Protein AF-A0A937PCN1-F1 (afdb_monomer)

Solvent-accessible surface area (backbone atoms only — not comparable to full-atom values): 9897 Å² total; per-residue (Å²): 117,70,67,59,56,53,50,50,52,50,48,53,51,51,50,50,50,56,65,60,50,76,76,68,86,86,60,102,68,49,64,66,51,48,50,49,51,25,68,67,41,81,53,64,65,62,22,25,51,41,26,43,54,47,15,52,52,31,37,77,72,65,40,48,73,57,14,54,54,36,39,52,50,22,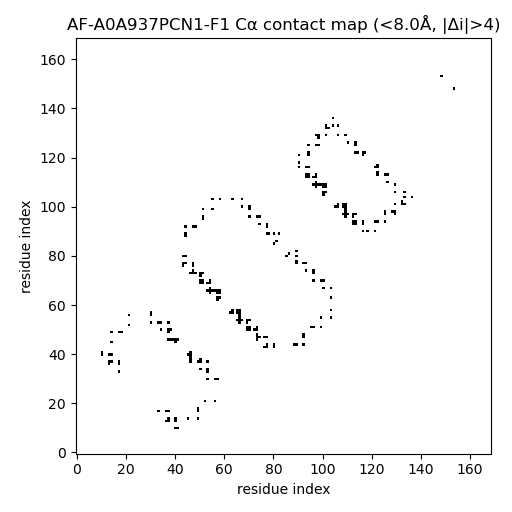52,58,46,48,70,66,56,62,60,90,87,41,47,66,63,44,47,53,52,49,50,52,51,20,47,51,30,31,78,71,70,36,53,73,60,14,55,58,42,45,72,69,49,80,54,64,66,64,35,52,54,47,52,53,50,40,49,53,52,52,49,57,60,50,54,68,70,69,58,71,83,79,71,82,76,68,80,89,56,89,81,75,82,72,80,77,76,78,75,84,80,77,84,81,131

Foldseek 3Di:
DVVVVVLVVLLVVLLCCLVVVLVPQDDPPVLVVLLVSLVPRPDLLSSLVSLLSSLLNCLVVVNLVVSVVSLVVSLVSLVPPDCPPQVPSSLVSLLSSLLSCLLSVNNVVSVVSLVVRPDPVSSVVSVVNSVVSVVVVVVVVVDDPPDPPPDPDDDDPDDDPDDPDPDDD

pLDDT: mean 71.39, std 19.92, range [30.28, 94.38]

Structure (mmCIF, N/CA/C/O backbone):
data_AF-A0A937PCN1-F1
#
_entry.id   AF-A0A937PCN1-F1
#
loop_
_atom_site.group_PDB
_atom_site.id
_atom_site.type_symbol
_atom_site.label_atom_id
_atom_site.label_alt_id
_atom_site.label_comp_id
_atom_site.label_asym_id
_atom_site.label_entity_id
_atom_site.label_seq_id
_atom_site.pdbx_PDB_ins_code
_atom_site.Cartn_x
_atom_site.Cartn_y
_atom_site.Cartn_z
_atom_site.occupancy
_atom_site.B_iso_or_equiv
_atom_site.auth_seq_id
_atom_site.auth_comp_id
_atom_site.auth_asym_id
_atom_site.auth_atom_id
_atom_site.pdbx_PDB_model_num
ATOM 1 N N . MET A 1 1 ? 1.628 4.945 -36.419 1.00 48.00 1 MET A N 1
ATOM 2 C CA . MET A 1 1 ? 2.242 5.855 -35.421 1.00 48.00 1 MET A CA 1
ATOM 3 C C . MET A 1 1 ? 1.237 6.662 -34.582 1.00 48.00 1 MET A C 1
ATOM 5 O O . MET A 1 1 ? 1.506 6.852 -33.407 1.00 48.00 1 MET A O 1
ATOM 9 N N . LYS A 1 2 ? 0.062 7.077 -35.096 1.00 42.28 2 LYS A N 1
ATOM 10 C CA . LYS A 1 2 ? -0.920 7.892 -34.332 1.00 42.28 2 LYS A CA 1
ATOM 11 C C . LY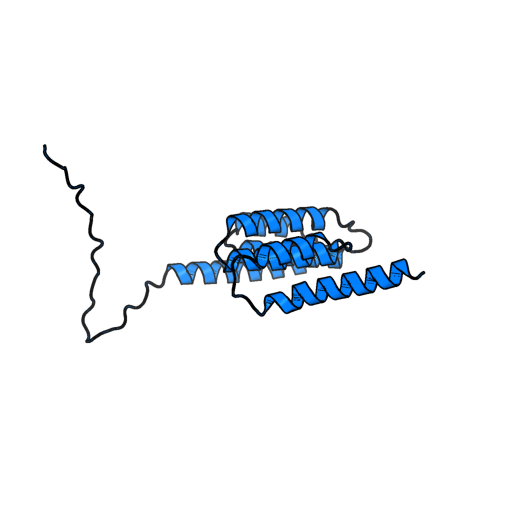S A 1 2 ? -1.578 7.196 -33.123 1.00 42.28 2 LYS A C 1
ATOM 13 O O . LYS A 1 2 ? -1.892 7.866 -32.148 1.00 42.28 2 LYS A O 1
ATOM 18 N N . LYS A 1 3 ? -1.742 5.864 -33.154 1.00 44.22 3 LYS A N 1
ATOM 19 C CA . LYS A 1 3 ? -2.314 5.098 -32.026 1.00 44.22 3 LYS A CA 1
ATOM 20 C C . LYS A 1 3 ? -1.435 5.154 -30.769 1.00 44.22 3 LYS A C 1
ATOM 22 O O . LYS A 1 3 ? -1.973 5.311 -29.687 1.00 44.22 3 LYS A O 1
ATOM 27 N N . SER A 1 4 ? -0.108 5.105 -30.916 1.00 47.88 4 SER A N 1
ATOM 28 C CA . SER A 1 4 ? 0.819 5.179 -29.775 1.00 47.88 4 SER A CA 1
ATOM 29 C C . SER A 1 4 ? 0.755 6.547 -29.088 1.00 47.88 4 SER A C 1
ATOM 31 O O . SER A 1 4 ? 0.588 6.621 -27.879 1.00 47.88 4 SER A O 1
ATOM 33 N N . LEU A 1 5 ? 0.750 7.638 -29.863 1.00 46.03 5 LEU A N 1
ATOM 34 C CA . LEU A 1 5 ? 0.651 8.990 -29.308 1.00 46.03 5 LEU A CA 1
ATOM 35 C C . LEU A 1 5 ? -0.707 9.242 -28.628 1.00 46.03 5 LEU A C 1
ATOM 37 O O . LEU A 1 5 ? -0.750 9.819 -27.550 1.00 46.03 5 LEU A O 1
ATOM 41 N N . PHE A 1 6 ? -1.809 8.761 -29.217 1.00 52.16 6 PHE A N 1
ATOM 42 C CA . PHE A 1 6 ? -3.138 8.868 -28.608 1.00 52.16 6 PHE A CA 1
ATOM 43 C C . PHE A 1 6 ? -3.245 8.060 -27.305 1.00 52.16 6 PHE A C 1
ATOM 45 O O . PHE A 1 6 ? -3.774 8.571 -26.324 1.00 52.16 6 PHE A O 1
ATOM 52 N N . HIS A 1 7 ? -2.690 6.842 -27.264 1.00 49.59 7 HIS A N 1
ATOM 53 C CA . HIS A 1 7 ? -2.618 6.034 -26.041 1.00 49.59 7 HIS A CA 1
ATOM 54 C C . HIS A 1 7 ? -1.758 6.697 -24.958 1.00 49.59 7 HIS A C 1
ATOM 56 O O . HIS A 1 7 ? -2.170 6.745 -23.805 1.00 49.59 7 HIS A O 1
ATOM 62 N N . ILE A 1 8 ? -0.603 7.266 -25.314 1.00 51.47 8 ILE A N 1
ATOM 63 C CA . ILE A 1 8 ? 0.287 7.951 -24.364 1.00 51.47 8 ILE A CA 1
ATOM 64 C C . ILE A 1 8 ? -0.390 9.198 -23.781 1.00 51.47 8 ILE A C 1
ATOM 66 O O . ILE A 1 8 ? -0.380 9.386 -22.567 1.00 51.47 8 ILE A O 1
ATOM 70 N N . VAL A 1 9 ? -1.032 10.022 -24.615 1.00 55.19 9 VAL A N 1
ATOM 71 C CA . VAL A 1 9 ? -1.750 11.227 -24.163 1.00 55.19 9 VAL A CA 1
ATOM 72 C C . VAL A 1 9 ? -2.986 10.859 -23.330 1.00 55.19 9 VAL A C 1
ATOM 74 O O . VAL A 1 9 ? -3.253 11.511 -22.323 1.00 55.19 9 VAL A O 1
ATOM 77 N N . ALA A 1 10 ? -3.702 9.785 -23.680 1.00 51.03 10 ALA A N 1
ATOM 78 C CA . ALA A 1 10 ? -4.818 9.274 -22.884 1.00 51.03 10 ALA A CA 1
ATOM 79 C C . ALA A 1 10 ? -4.357 8.722 -21.524 1.00 51.03 10 ALA A C 1
ATOM 81 O O . ALA A 1 10 ? -4.968 9.031 -20.504 1.00 51.03 10 ALA A O 1
ATOM 82 N N . CYS A 1 11 ? -3.255 7.967 -21.481 1.00 50.19 11 CYS A N 1
ATOM 83 C CA . CYS A 1 11 ? -2.655 7.481 -20.237 1.00 50.19 11 CYS A CA 1
ATOM 84 C C . CYS A 1 11 ? -2.193 8.636 -19.343 1.00 50.19 11 CYS A C 1
ATOM 86 O O . CYS A 1 11 ? -2.517 8.642 -18.159 1.00 50.19 11 CYS A O 1
ATOM 88 N N . LEU A 1 12 ? -1.510 9.642 -19.899 1.00 55.69 12 LEU A N 1
ATOM 89 C CA . LEU A 1 12 ? -1.100 10.837 -19.152 1.00 55.69 12 LEU A CA 1
ATOM 90 C C . LEU A 1 12 ? -2.307 11.624 -18.621 1.00 55.69 12 LEU A C 1
ATOM 92 O O . LEU A 1 12 ? -2.291 12.055 -17.472 1.00 55.69 12 LEU A O 1
ATOM 96 N N . GLY A 1 13 ? -3.376 11.755 -19.413 1.00 59.12 13 GLY A N 1
ATOM 97 C CA . GLY A 1 13 ? -4.621 12.396 -18.986 1.00 59.12 13 GLY A CA 1
ATOM 98 C C . GLY A 1 13 ? -5.331 11.647 -17.853 1.00 59.12 13 GLY A C 1
ATOM 99 O O . GLY A 1 13 ? -5.791 12.272 -16.902 1.00 59.12 13 GLY A O 1
ATOM 100 N N . ILE A 1 14 ? -5.381 10.312 -17.904 1.00 61.38 14 ILE A N 1
ATOM 101 C CA . ILE A 1 14 ? -5.982 9.479 -16.846 1.00 61.38 14 ILE A CA 1
ATOM 102 C C . ILE A 1 14 ? -5.147 9.536 -15.560 1.00 61.38 14 ILE A C 1
ATOM 104 O O . ILE A 1 14 ? -5.715 9.619 -14.473 1.00 61.38 14 ILE A O 1
ATOM 108 N N . VAL A 1 15 ? -3.815 9.528 -15.668 1.00 57.12 15 VAL A N 1
ATOM 109 C CA . VAL A 1 15 ? -2.907 9.644 -14.515 1.00 57.12 15 VAL A CA 1
ATOM 110 C C . VAL A 1 15 ? -3.037 11.018 -13.853 1.00 57.12 15 VAL A C 1
ATOM 112 O O . VAL A 1 15 ? -3.193 11.080 -12.638 1.00 57.12 15 VAL A O 1
ATOM 115 N N . LEU A 1 16 ? -3.063 12.108 -14.630 1.00 58.72 16 LEU A N 1
ATOM 116 C CA . LEU A 1 16 ? -3.302 13.460 -14.107 1.00 58.72 16 LEU A CA 1
ATOM 117 C C . LEU A 1 16 ? -4.669 13.584 -13.434 1.00 58.72 16 LEU A C 1
ATOM 119 O O . LEU A 1 16 ? -4.764 14.196 -12.377 1.00 58.72 16 LEU A O 1
ATOM 123 N N . LEU A 1 17 ? -5.715 12.968 -13.995 1.00 59.59 17 LEU A N 1
ATOM 124 C CA . LEU A 1 17 ? -7.029 12.955 -13.359 1.00 59.59 17 LEU A CA 1
ATOM 125 C C . LEU A 1 17 ? -6.991 12.244 -12.006 1.00 59.59 17 LEU A C 1
ATOM 127 O O . LEU A 1 17 ? -7.481 12.815 -11.048 1.00 59.59 17 LEU A O 1
ATOM 131 N N . VAL A 1 18 ? -6.386 11.059 -11.886 1.00 59.38 18 VAL A N 1
ATOM 132 C CA . VAL A 1 18 ? -6.309 10.362 -10.585 1.00 59.38 18 VAL A CA 1
ATOM 133 C C . VAL A 1 18 ? -5.485 11.166 -9.572 1.00 59.38 18 VAL A C 1
ATOM 135 O O . VAL A 1 18 ? -5.936 11.361 -8.449 1.00 59.38 18 VAL A O 1
ATOM 138 N N . VAL A 1 19 ? -4.330 11.705 -9.974 1.00 52.28 19 VAL A N 1
ATOM 139 C CA . VAL A 1 19 ? -3.444 12.471 -9.078 1.00 52.28 19 VAL A CA 1
ATOM 140 C C . VAL A 1 19 ? -4.077 13.797 -8.632 1.00 52.28 19 VAL A C 1
ATOM 142 O O . VAL A 1 19 ? -3.966 14.161 -7.463 1.00 52.28 19 VAL A O 1
ATOM 145 N N . CYS A 1 20 ? -4.768 14.517 -9.523 1.00 46.94 20 CYS A N 1
ATOM 146 C CA . CYS A 1 20 ? -5.438 15.778 -9.186 1.00 46.94 20 CYS A CA 1
ATOM 147 C C . CYS A 1 20 ? -6.745 15.575 -8.404 1.00 46.94 20 CYS A C 1
ATOM 149 O O . CYS A 1 20 ? -7.103 16.433 -7.598 1.00 46.94 20 CYS A O 1
ATOM 151 N N . PHE A 1 21 ? -7.454 14.459 -8.603 1.00 47.94 21 PHE A N 1
ATOM 152 C CA . PHE A 1 21 ? -8.732 14.201 -7.929 1.00 47.94 21 PHE A CA 1
ATOM 153 C C . PHE A 1 21 ? -8.565 13.787 -6.458 1.00 47.94 21 PHE A C 1
ATOM 155 O O . PHE A 1 21 ? -9.485 13.952 -5.663 1.00 47.94 21 PHE A O 1
ATOM 162 N N . SER A 1 22 ? -7.369 13.345 -6.053 1.00 47.88 22 SER A N 1
ATOM 163 C CA . SER A 1 22 ? -7.026 13.073 -4.650 1.00 47.88 22 SER A CA 1
ATOM 164 C C . SER A 1 22 ? -7.175 14.290 -3.720 1.00 47.88 22 SER A C 1
ATOM 166 O O . SER A 1 22 ? -7.195 14.111 -2.503 1.00 47.88 22 SER A O 1
ATOM 168 N N . PHE A 1 23 ? -7.266 15.517 -4.255 1.00 46.09 23 PHE A N 1
ATOM 169 C CA . PHE A 1 23 ? -7.311 16.757 -3.468 1.00 46.09 23 PHE A CA 1
ATOM 170 C C . PHE A 1 23 ? -8.729 17.295 -3.198 1.00 46.09 23 PHE A C 1
ATOM 172 O O . PHE A 1 23 ? -8.903 18.058 -2.250 1.00 46.09 23 PHE A O 1
ATOM 179 N N . ASP A 1 24 ? -9.743 16.887 -3.971 1.00 47.22 24 ASP A N 1
ATOM 180 C CA . ASP A 1 24 ? -11.113 17.413 -3.865 1.00 47.22 24 ASP A CA 1
ATOM 181 C C . ASP A 1 24 ? -12.083 16.273 -3.519 1.00 47.22 24 ASP A C 1
ATOM 183 O O . ASP A 1 24 ? -12.438 15.445 -4.355 1.00 47.22 24 ASP A O 1
ATOM 187 N N . ARG A 1 25 ? -12.407 16.125 -2.229 1.00 52.75 25 ARG A N 1
ATOM 188 C CA . ARG A 1 25 ? -13.018 14.901 -1.681 1.00 52.75 25 ARG A CA 1
ATOM 189 C C . ARG A 1 25 ? -14.315 15.222 -0.967 1.00 52.75 25 ARG A C 1
ATOM 191 O O . ARG A 1 25 ? -14.301 15.513 0.227 1.00 52.75 25 ARG A O 1
ATOM 198 N N . ALA A 1 26 ? -15.435 15.133 -1.687 1.00 49.00 26 ALA A N 1
ATOM 199 C CA . ALA A 1 26 ? -16.735 15.471 -1.107 1.00 49.00 26 ALA A CA 1
ATOM 200 C C . ALA A 1 26 ? -17.893 14.486 -1.357 1.00 49.00 26 ALA A C 1
ATOM 202 O O . ALA A 1 26 ? -18.861 14.563 -0.601 1.00 49.00 26 ALA A O 1
ATOM 203 N N . GLN A 1 27 ? -17.871 13.542 -2.316 1.00 51.25 27 GLN A N 1
ATOM 204 C CA . GLN A 1 27 ? -19.067 12.705 -2.559 1.00 51.25 27 GLN A CA 1
ATOM 205 C C . GLN A 1 27 ? -18.839 11.203 -2.780 1.00 51.25 27 GLN A C 1
ATOM 207 O O . GLN A 1 27 ? -18.001 10.751 -3.556 1.00 51.25 27 GLN A O 1
ATOM 212 N N . ALA A 1 28 ? -19.723 10.413 -2.157 1.00 48.56 28 ALA A N 1
ATOM 213 C CA . ALA A 1 28 ? -19.778 8.947 -2.151 1.00 48.56 28 ALA A CA 1
ATOM 214 C C . ALA A 1 28 ? -20.027 8.263 -3.523 1.00 48.56 28 ALA A C 1
ATOM 216 O O . ALA A 1 28 ? -20.297 7.067 -3.566 1.00 48.56 28 ALA A O 1
ATOM 217 N N . GLY A 1 29 ? -19.918 8.975 -4.648 1.00 58.56 29 GLY A N 1
ATOM 218 C CA . GLY A 1 29 ? -20.005 8.421 -6.010 1.00 58.56 29 GLY A CA 1
ATOM 219 C C . GLY A 1 29 ? -18.713 8.539 -6.828 1.00 58.56 29 GLY A C 1
ATOM 220 O O . GLY A 1 29 ? -18.625 7.991 -7.930 1.00 58.56 29 GLY A O 1
ATOM 221 N N . GLU A 1 30 ? -17.708 9.247 -6.318 1.00 69.38 30 GLU A N 1
ATOM 222 C CA . GLU A 1 30 ? -16.502 9.589 -7.078 1.00 69.38 30 GLU A CA 1
ATOM 223 C C . GLU A 1 30 ? -15.418 8.513 -6.974 1.00 69.38 30 GLU A C 1
ATOM 225 O O . GLU A 1 30 ? -14.750 8.223 -7.967 1.00 69.38 30 GLU A O 1
ATOM 230 N N . TYR A 1 31 ? -15.358 7.787 -5.854 1.00 72.25 31 TYR A N 1
ATOM 231 C CA . TYR A 1 31 ? -14.401 6.691 -5.657 1.00 72.25 31 TYR A CA 1
ATOM 232 C C . TYR A 1 31 ? -14.566 5.549 -6.674 1.00 72.25 31 TYR A C 1
ATOM 234 O O . TYR A 1 31 ? -13.591 4.945 -7.119 1.00 72.25 31 TYR A O 1
ATOM 242 N N . ASP A 1 32 ? -15.796 5.263 -7.116 1.00 78.19 32 ASP A N 1
ATOM 243 C CA . ASP A 1 32 ? -16.044 4.236 -8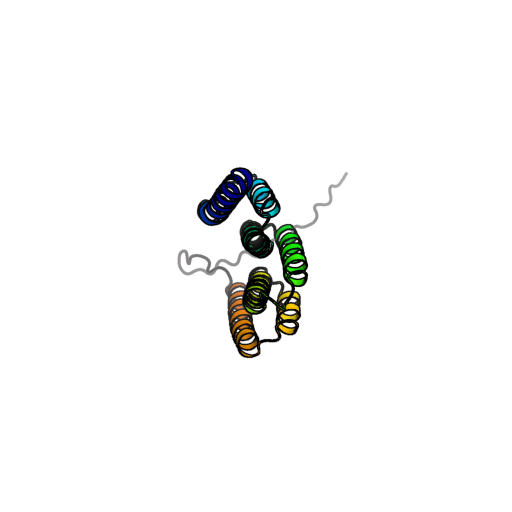.137 1.00 78.19 32 ASP A CA 1
ATOM 244 C C . ASP A 1 32 ? -15.612 4.692 -9.543 1.00 78.19 32 ASP A C 1
ATOM 246 O O . ASP A 1 32 ? -15.316 3.862 -10.413 1.00 78.19 32 ASP A O 1
ATOM 250 N N . LYS A 1 33 ? -15.594 6.005 -9.807 1.00 79.38 33 LYS A N 1
ATOM 251 C CA . LYS A 1 33 ? -15.019 6.569 -11.038 1.00 79.38 33 LYS A CA 1
ATOM 252 C C . LYS A 1 33 ? -13.496 6.496 -10.977 1.00 79.38 33 LYS A C 1
ATOM 254 O O . LYS A 1 33 ? -12.894 5.993 -11.921 1.00 79.38 33 LYS A O 1
ATOM 259 N N . GLU A 1 34 ? -12.907 6.877 -9.849 1.00 76.12 34 GLU A N 1
ATOM 260 C CA . GLU A 1 34 ? -11.468 6.794 -9.577 1.00 76.12 34 GLU A CA 1
ATOM 261 C C . GLU A 1 34 ? -10.957 5.349 -9.715 1.00 76.12 34 GLU A C 1
ATOM 263 O O . GLU A 1 34 ? -10.009 5.070 -10.445 1.00 76.12 34 GLU A O 1
ATOM 268 N N . LEU A 1 35 ? -11.677 4.377 -9.144 1.00 83.44 35 LEU A N 1
ATOM 269 C CA . LEU A 1 35 ? -11.359 2.956 -9.274 1.00 83.44 35 LEU A CA 1
ATOM 270 C C . LEU A 1 35 ? -11.455 2.455 -10.723 1.00 83.44 35 LEU A C 1
ATOM 272 O O . LEU A 1 35 ? -10.717 1.545 -11.114 1.00 83.44 35 LEU A O 1
ATOM 276 N N . ARG A 1 36 ? -12.391 2.982 -11.520 1.00 84.81 36 ARG A N 1
ATOM 277 C CA . ARG A 1 36 ? -12.492 2.659 -12.952 1.00 84.81 36 ARG A CA 1
ATOM 278 C C . ARG A 1 36 ? -11.329 3.260 -13.732 1.00 84.81 36 ARG A C 1
ATOM 280 O O . ARG A 1 36 ? -10.722 2.531 -14.511 1.00 84.81 36 ARG A O 1
ATOM 287 N N . ALA A 1 37 ? -10.995 4.521 -13.471 1.00 79.94 37 ALA A N 1
ATOM 288 C CA . ALA A 1 37 ? -9.853 5.204 -14.065 1.00 79.94 37 ALA A CA 1
ATOM 289 C C . ALA A 1 37 ? -8.545 4.463 -13.753 1.00 79.94 37 ALA A C 1
ATOM 291 O O . ALA A 1 37 ? -7.841 4.059 -14.674 1.00 79.94 37 ALA A O 1
ATOM 292 N N . ALA A 1 38 ? -8.291 4.137 -12.482 1.00 82.00 38 ALA A N 1
ATOM 293 C CA . ALA A 1 38 ? -7.117 3.375 -12.064 1.00 82.00 38 ALA A CA 1
ATOM 294 C C . ALA A 1 38 ? -7.024 2.014 -12.776 1.00 82.00 38 ALA A C 1
ATOM 296 O O . ALA A 1 38 ? -5.961 1.614 -13.240 1.00 82.00 38 ALA A O 1
ATOM 297 N N . LYS A 1 39 ? -8.143 1.290 -12.927 1.00 84.50 39 LYS A N 1
ATOM 298 C CA . LYS A 1 39 ? -8.166 0.004 -13.651 1.00 84.50 39 LYS A CA 1
ATOM 299 C C . LYS A 1 39 ? -7.902 0.135 -15.153 1.00 84.50 39 LYS A C 1
ATOM 301 O O . LYS A 1 39 ? -7.443 -0.849 -15.734 1.00 84.50 39 LYS A O 1
ATOM 306 N N . ALA A 1 40 ? -8.226 1.279 -15.752 1.00 84.75 40 ALA A N 1
ATOM 307 C CA . ALA A 1 40 ? -8.057 1.542 -17.179 1.00 84.75 40 ALA A CA 1
ATOM 308 C C . ALA A 1 40 ? -6.607 1.878 -17.563 1.00 84.75 40 ALA A C 1
ATOM 310 O O . ALA A 1 40 ? -6.279 1.830 -18.744 1.00 84.75 40 ALA A O 1
ATOM 311 N N . ILE A 1 41 ? -5.737 2.170 -16.589 1.00 79.06 41 ILE A N 1
ATOM 312 C CA . ILE A 1 41 ? -4.314 2.417 -16.836 1.00 79.06 41 ILE A CA 1
ATOM 313 C C . ILE A 1 41 ? -3.655 1.143 -17.390 1.00 79.06 41 ILE A C 1
ATOM 315 O O . ILE A 1 41 ? -3.736 0.060 -16.794 1.00 79.06 41 ILE A O 1
ATOM 319 N N . GLU A 1 42 ? -3.009 1.279 -18.548 1.00 80.81 42 GLU A N 1
ATOM 320 C CA . GLU A 1 42 ? -2.318 0.182 -19.234 1.00 80.81 42 GLU A CA 1
ATOM 321 C C . GLU A 1 42 ? -0.993 -0.160 -18.551 1.00 80.81 42 GLU A C 1
ATOM 323 O O . GLU A 1 42 ? -0.717 -1.339 -18.303 1.00 80.81 42 GLU A O 1
ATOM 328 N N . ASP A 1 43 ? -0.215 0.867 -18.189 1.00 83.12 43 ASP A N 1
ATOM 329 C CA . ASP A 1 43 ? 1.051 0.691 -17.489 1.00 83.12 43 ASP A CA 1
ATOM 330 C C . ASP A 1 43 ? 0.841 0.041 -16.114 1.00 83.12 43 ASP A C 1
ATOM 332 O O . ASP A 1 43 ? 0.046 0.484 -15.280 1.00 83.12 43 ASP A O 1
ATOM 336 N N . THR A 1 44 ? 1.554 -1.057 -15.867 1.00 83.19 44 THR A N 1
ATOM 337 C CA . THR A 1 44 ? 1.367 -1.853 -14.652 1.00 83.19 44 THR A CA 1
ATOM 338 C C . THR A 1 44 ? 1.807 -1.131 -13.389 1.00 83.19 44 THR A C 1
ATOM 340 O O . THR A 1 44 ? 1.207 -1.377 -12.340 1.00 83.19 44 THR A O 1
ATOM 343 N N . PHE A 1 45 ? 2.825 -0.274 -13.484 1.00 81.94 45 PHE A N 1
ATOM 344 C CA . PHE A 1 45 ? 3.369 0.460 -12.351 1.00 81.94 45 PHE A CA 1
ATOM 345 C C . PHE A 1 45 ? 2.420 1.598 -11.961 1.00 81.94 45 PHE A C 1
ATOM 347 O O . PHE A 1 45 ? 1.906 1.605 -10.842 1.00 81.94 45 PHE A O 1
ATOM 354 N N . SER A 1 46 ? 2.064 2.466 -12.910 1.00 81.00 46 SER A N 1
ATOM 355 C CA . SER A 1 46 ? 1.105 3.555 -12.716 1.00 81.00 46 SER A CA 1
ATOM 356 C C . SER A 1 46 ? -0.261 3.039 -12.275 1.00 81.00 46 SER A C 1
ATOM 358 O O . SER A 1 46 ? -0.893 3.630 -11.403 1.00 81.00 46 SER A O 1
ATOM 360 N N . ARG A 1 47 ? -0.714 1.892 -12.801 1.00 84.06 47 ARG A N 1
ATOM 361 C CA . ARG A 1 47 ? -1.951 1.256 -12.334 1.00 84.06 47 ARG A CA 1
ATOM 362 C C . ARG A 1 47 ? -1.861 0.799 -10.882 1.00 84.06 47 ARG A C 1
ATOM 364 O O . ARG A 1 47 ? -2.853 0.882 -10.164 1.00 84.06 47 ARG A O 1
ATOM 371 N N . ALA A 1 48 ? -0.728 0.237 -10.463 1.00 86.19 48 ALA A N 1
ATOM 372 C CA . ALA A 1 48 ? -0.555 -0.202 -9.084 1.00 86.19 48 ALA A CA 1
ATOM 373 C C . ALA A 1 48 ? -0.566 0.997 -8.127 1.00 86.19 48 ALA A C 1
ATOM 375 O O . ALA A 1 48 ? -1.326 0.944 -7.163 1.00 86.19 48 ALA A O 1
ATOM 376 N N . GLY A 1 49 ? 0.170 2.068 -8.451 1.00 84.19 49 GLY A N 1
ATOM 377 C CA . GLY A 1 49 ? 0.162 3.337 -7.709 1.00 84.19 49 GLY A CA 1
ATOM 378 C C . GLY A 1 49 ? -1.242 3.928 -7.584 1.00 84.19 49 GLY A C 1
ATOM 379 O O . GLY A 1 49 ? -1.768 4.061 -6.486 1.00 84.19 49 GLY A O 1
ATOM 380 N N . ALA A 1 50 ? -1.941 4.105 -8.708 1.00 82.81 50 ALA A N 1
ATOM 381 C CA . ALA A 1 50 ? -3.307 4.632 -8.711 1.00 82.81 50 ALA A CA 1
ATOM 382 C C . ALA A 1 50 ? -4.290 3.790 -7.872 1.00 82.81 50 ALA A C 1
ATOM 384 O O . ALA A 1 50 ? -5.212 4.314 -7.256 1.00 82.81 50 ALA A O 1
ATOM 385 N N . LEU A 1 51 ? -4.124 2.463 -7.829 1.00 87.75 51 LEU A N 1
ATOM 386 C CA . LEU A 1 51 ? -4.953 1.612 -6.970 1.00 87.75 51 LEU A CA 1
ATOM 387 C C . LEU A 1 51 ? -4.622 1.774 -5.479 1.00 87.75 51 LEU A C 1
ATOM 389 O O . LEU A 1 51 ? -5.502 1.532 -4.652 1.00 87.75 51 LEU A O 1
ATOM 393 N N . ILE A 1 52 ? -3.387 2.131 -5.125 1.00 87.75 52 ILE A N 1
ATOM 394 C CA . ILE A 1 52 ? -2.995 2.438 -3.745 1.00 87.75 52 ILE A CA 1
ATOM 395 C C . ILE A 1 52 ? -3.674 3.730 -3.298 1.00 87.75 52 ILE A C 1
ATOM 397 O O . ILE A 1 52 ? -4.338 3.713 -2.259 1.00 87.75 52 ILE A O 1
ATOM 401 N N . ASP A 1 53 ? -3.607 4.778 -4.120 1.00 85.62 53 ASP A N 1
ATOM 402 C CA . ASP A 1 53 ? -4.254 6.069 -3.860 1.00 85.62 53 ASP A CA 1
ATOM 403 C C . ASP A 1 53 ? -5.757 5.902 -3.653 1.00 85.62 53 ASP A C 1
ATOM 405 O O . ASP A 1 53 ? -6.279 6.223 -2.586 1.00 85.62 53 ASP A O 1
ATOM 409 N N . VAL A 1 54 ? -6.433 5.240 -4.596 1.00 85.44 54 VAL A N 1
ATOM 410 C CA . VAL A 1 54 ? -7.864 4.922 -4.488 1.00 85.44 54 VAL A CA 1
ATOM 411 C C . VAL A 1 54 ? -8.162 4.174 -3.185 1.00 85.44 54 VAL A C 1
ATOM 413 O O . VAL A 1 54 ? -9.176 4.411 -2.526 1.00 85.44 54 VAL A O 1
ATOM 416 N N . ALA A 1 55 ? -7.307 3.231 -2.783 1.00 88.94 55 ALA A N 1
ATOM 417 C CA . ALA A 1 55 ? -7.536 2.476 -1.561 1.00 88.94 55 ALA A CA 1
ATOM 418 C C . ALA A 1 55 ? -7.392 3.333 -0.297 1.00 88.94 55 ALA A C 1
ATOM 420 O O . ALA A 1 55 ? -8.191 3.164 0.627 1.00 88.94 55 ALA A O 1
ATOM 421 N N . LEU A 1 56 ? -6.419 4.244 -0.247 1.00 85.50 56 LEU A N 1
ATOM 422 C CA . LEU A 1 56 ? -6.328 5.248 0.814 1.00 85.50 56 LEU A CA 1
ATOM 423 C C . LEU A 1 56 ? -7.561 6.155 0.795 1.00 85.50 56 LEU A C 1
ATOM 425 O O . LEU A 1 56 ? -8.121 6.433 1.860 1.00 85.50 56 LEU A O 1
ATOM 429 N N . SER A 1 57 ? -8.063 6.482 -0.398 1.00 83.50 57 SER A N 1
ATOM 430 C CA . SER A 1 57 ? -9.256 7.299 -0.553 1.00 83.50 57 SER A CA 1
ATOM 431 C C . SER A 1 57 ? -10.489 6.667 0.105 1.00 83.50 57 SER A C 1
ATOM 433 O O . SER A 1 57 ? -11.160 7.274 0.946 1.00 83.50 57 SER A O 1
ATOM 435 N N . TYR A 1 58 ? -10.731 5.385 -0.183 1.00 83.75 58 TYR A N 1
ATOM 436 C CA . TYR A 1 58 ? -11.778 4.598 0.476 1.00 83.75 58 TYR A CA 1
ATOM 437 C C . TYR A 1 58 ? -11.543 4.428 1.984 1.00 83.75 58 TYR A C 1
ATOM 439 O O . TYR A 1 58 ? -12.505 4.328 2.746 1.00 83.75 58 TYR A O 1
ATOM 447 N N . ALA A 1 59 ? -10.290 4.344 2.439 1.00 86.06 59 ALA A N 1
ATOM 448 C CA . ALA A 1 59 ? -9.983 4.162 3.855 1.00 86.06 59 ALA A CA 1
ATOM 449 C C . ALA A 1 59 ? -10.336 5.396 4.688 1.00 86.06 59 ALA A C 1
ATOM 451 O O . ALA A 1 59 ? -10.921 5.260 5.763 1.00 86.06 59 ALA A O 1
ATOM 452 N N . GLU A 1 60 ? -10.012 6.583 4.184 1.00 83.69 60 GLU A N 1
ATOM 453 C CA . GLU A 1 60 ? -10.346 7.861 4.816 1.00 83.69 60 GLU A CA 1
ATOM 454 C C . GLU A 1 60 ? -11.852 8.148 4.768 1.00 83.69 60 GLU A C 1
ATOM 456 O O . GLU A 1 60 ? -12.394 8.705 5.717 1.00 83.69 60 GLU A O 1
ATOM 461 N N . ALA A 1 61 ? -12.556 7.660 3.741 1.00 81.50 61 ALA A N 1
ATOM 462 C CA . ALA A 1 61 ? -14.020 7.654 3.688 1.00 81.50 61 ALA A CA 1
ATOM 463 C C . ALA A 1 61 ? -14.679 6.654 4.668 1.00 81.50 61 ALA A C 1
ATOM 465 O O . ALA A 1 61 ? -15.899 6.505 4.690 1.00 81.50 61 ALA A O 1
ATOM 466 N N . GLY A 1 62 ? -13.892 5.916 5.461 1.00 83.19 62 GLY A N 1
ATOM 467 C CA . GLY A 1 62 ? -14.382 4.922 6.419 1.00 83.19 62 GLY A CA 1
ATOM 468 C C . GLY A 1 62 ? -14.717 3.555 5.809 1.00 83.19 62 GLY A C 1
ATOM 469 O O . GLY A 1 62 ? -15.012 2.603 6.538 1.00 83.19 62 GLY A O 1
ATOM 470 N N . GLU A 1 63 ? -14.595 3.380 4.491 1.00 86.38 63 GLU A N 1
ATOM 471 C CA . GLU A 1 63 ? -14.875 2.127 3.781 1.00 86.38 63 GLU A CA 1
ATOM 472 C C . GLU A 1 63 ? -13.692 1.136 3.829 1.00 86.38 63 GLU A C 1
ATOM 474 O O . GLU A 1 63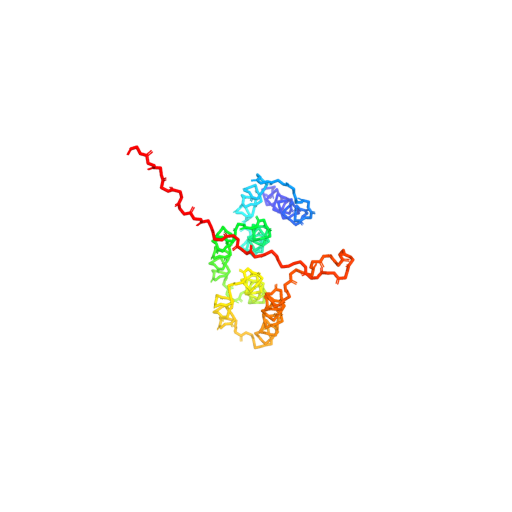 ? -13.258 0.567 2.819 1.00 86.38 63 GLU A O 1
ATOM 479 N N . LYS A 1 64 ? -13.191 0.847 5.038 1.00 88.94 64 LYS A N 1
ATOM 480 C CA . LYS A 1 64 ? -12.004 0.001 5.280 1.00 88.94 64 LYS A CA 1
ATOM 481 C C . LYS A 1 64 ? -12.021 -1.327 4.508 1.00 88.94 64 LYS A C 1
ATOM 483 O O . LYS A 1 64 ? -11.000 -1.745 3.966 1.00 88.94 64 LYS A O 1
ATOM 488 N N . ARG A 1 65 ? -13.166 -2.016 4.417 1.00 90.31 65 ARG A N 1
ATOM 489 C CA . ARG A 1 65 ? -13.262 -3.309 3.703 1.00 90.31 65 ARG A CA 1
ATOM 490 C C . ARG A 1 65 ? -12.948 -3.184 2.206 1.00 90.31 65 ARG A C 1
ATOM 492 O O . ARG A 1 65 ? -12.274 -4.059 1.658 1.00 90.31 65 ARG A O 1
ATOM 499 N N . LYS A 1 66 ? -13.419 -2.119 1.550 1.00 89.00 66 LYS A N 1
ATOM 500 C CA . LYS A 1 66 ? -13.162 -1.863 0.125 1.00 89.00 66 LYS A CA 1
ATOM 501 C C . LYS A 1 66 ? -11.705 -1.466 -0.092 1.00 89.00 66 LYS A C 1
ATOM 503 O O . LYS A 1 66 ? -11.051 -2.089 -0.927 1.00 89.00 66 LYS A O 1
ATOM 508 N N . ALA A 1 67 ? -11.172 -0.569 0.738 1.00 89.31 67 ALA A N 1
ATOM 509 C CA . ALA A 1 67 ? -9.758 -0.192 0.730 1.00 89.31 67 ALA A CA 1
ATOM 510 C C . ALA A 1 67 ? -8.829 -1.420 0.770 1.00 89.31 67 ALA A C 1
ATOM 512 O O . ALA A 1 67 ? -7.964 -1.601 -0.086 1.00 89.31 67 ALA A O 1
ATOM 513 N N . LEU A 1 68 ? -9.077 -2.357 1.692 1.00 93.62 68 LEU A N 1
ATOM 514 C CA . LEU A 1 68 ? -8.271 -3.577 1.810 1.00 93.62 68 LEU A CA 1
ATOM 515 C C . LEU A 1 68 ? -8.353 -4.500 0.592 1.00 93.62 68 LEU A C 1
ATOM 517 O O . LEU A 1 68 ? -7.364 -5.158 0.252 1.00 93.62 68 LEU A O 1
ATOM 521 N N . LYS A 1 69 ? -9.520 -4.575 -0.057 1.00 94.19 69 LYS A N 1
ATOM 522 C CA . LYS A 1 69 ? -9.710 -5.358 -1.285 1.00 94.19 69 LYS A CA 1
ATOM 523 C C . LYS A 1 69 ? -8.931 -4.745 -2.449 1.00 94.19 69 LYS A C 1
ATOM 525 O O . LYS A 1 69 ? -8.343 -5.484 -3.239 1.00 94.19 69 LYS A O 1
ATOM 530 N N . ILE A 1 70 ? -8.916 -3.417 -2.539 1.00 92.19 70 ILE A N 1
ATOM 531 C CA . ILE A 1 70 ? -8.222 -2.675 -3.594 1.00 92.19 70 ILE A CA 1
ATOM 532 C C . ILE A 1 70 ? -6.704 -2.760 -3.392 1.00 92.19 70 ILE A C 1
ATOM 534 O O . ILE A 1 70 ? -6.021 -3.191 -4.320 1.00 92.19 70 ILE A O 1
ATOM 538 N N . LEU A 1 71 ? -6.188 -2.539 -2.176 1.00 93.50 71 LEU A N 1
ATOM 539 C CA . LEU A 1 71 ? -4.764 -2.757 -1.870 1.00 93.50 71 LEU A CA 1
ATOM 540 C C . LEU A 1 71 ? -4.309 -4.187 -2.167 1.00 93.50 71 LEU A C 1
ATOM 542 O O . LEU A 1 71 ? -3.225 -4.401 -2.703 1.00 93.50 71 LEU A O 1
ATOM 546 N N . SER A 1 72 ? -5.146 -5.189 -1.878 1.00 94.38 72 SER A N 1
ATOM 547 C CA . SER A 1 72 ? -4.805 -6.582 -2.198 1.00 94.38 72 SER A CA 1
ATOM 548 C C . S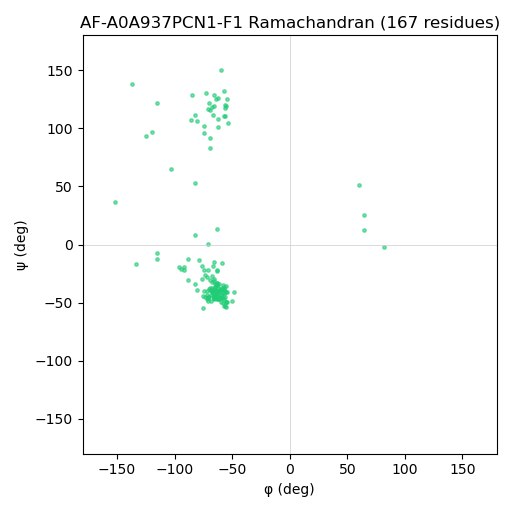ER A 1 72 ? -4.662 -6.798 -3.706 1.00 94.38 72 SER A C 1
ATOM 550 O O . SER A 1 72 ? -3.836 -7.598 -4.149 1.00 94.38 72 SER A O 1
ATOM 552 N N . ARG A 1 73 ? -5.449 -6.079 -4.513 1.00 93.25 73 ARG A N 1
ATOM 553 C CA . ARG A 1 73 ? -5.335 -6.101 -5.9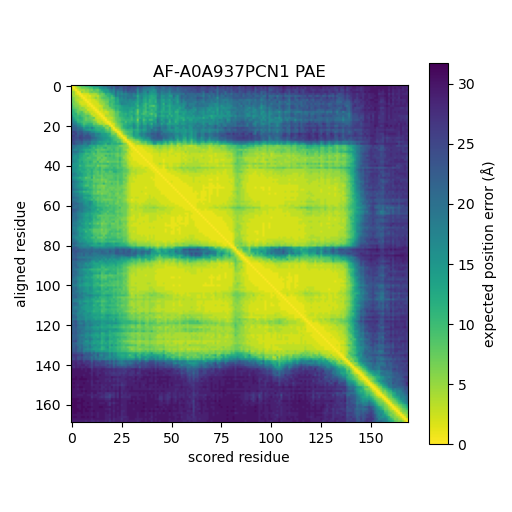72 1.00 93.25 73 ARG A CA 1
ATOM 554 C C . ARG A 1 73 ? -4.079 -5.373 -6.446 1.00 93.25 73 ARG A C 1
ATOM 556 O O . ARG A 1 73 ? -3.400 -5.932 -7.304 1.00 93.25 73 ARG A O 1
ATOM 563 N N . ALA A 1 74 ? -3.757 -4.209 -5.877 1.00 90.88 74 ALA A N 1
ATOM 564 C CA . ALA A 1 74 ? -2.513 -3.490 -6.156 1.00 90.88 74 ALA A CA 1
ATOM 565 C C . ALA A 1 74 ? -1.299 -4.397 -5.899 1.00 90.88 74 ALA A C 1
ATOM 567 O O . ALA A 1 74 ? -0.514 -4.652 -6.804 1.00 90.88 74 ALA A O 1
ATOM 568 N N . PHE A 1 75 ? -1.252 -5.051 -4.736 1.00 93.06 75 PHE A N 1
ATOM 569 C CA . PHE A 1 75 ? -0.194 -6.000 -4.383 1.00 93.06 75 PHE A CA 1
ATOM 570 C C . PHE A 1 75 ? -0.049 -7.172 -5.365 1.00 93.06 75 PHE A C 1
ATOM 572 O O . PHE A 1 75 ? 1.063 -7.553 -5.732 1.00 93.06 75 PHE A O 1
ATOM 579 N N . LYS A 1 76 ? -1.165 -7.743 -5.837 1.00 91.81 76 LYS A N 1
ATOM 580 C CA . LYS A 1 76 ? -1.130 -8.802 -6.862 1.00 91.81 76 LYS A CA 1
ATOM 581 C C . LYS A 1 76 ? -0.552 -8.312 -8.189 1.00 91.81 76 LYS A C 1
ATOM 583 O O . LYS A 1 76 ? 0.086 -9.104 -8.875 1.00 91.81 76 LYS A O 1
ATOM 588 N N . ILE A 1 77 ? -0.798 -7.056 -8.560 1.00 88.75 77 ILE A N 1
ATOM 589 C CA . ILE A 1 77 ? -0.232 -6.445 -9.769 1.00 88.75 77 ILE A CA 1
ATOM 590 C C . ILE A 1 77 ? 1.266 -6.222 -9.567 1.00 88.75 77 ILE A C 1
ATOM 592 O O . ILE A 1 77 ? 2.043 -6.701 -10.387 1.00 88.75 77 ILE A O 1
ATOM 596 N N . THR A 1 78 ? 1.675 -5.627 -8.445 1.00 87.81 78 THR A N 1
ATOM 597 C CA . THR A 1 78 ? 3.087 -5.395 -8.104 1.00 87.81 78 THR A CA 1
ATOM 598 C C . THR A 1 78 ? 3.907 -6.684 -8.128 1.00 87.81 78 THR A C 1
ATOM 600 O O . THR A 1 78 ? 5.000 -6.709 -8.681 1.00 87.81 78 THR A O 1
ATOM 603 N N . LYS A 1 79 ? 3.363 -7.802 -7.624 1.00 87.00 79 LYS A N 1
ATOM 604 C CA . LYS A 1 79 ? 4.030 -9.117 -7.689 1.00 87.00 79 LYS A CA 1
ATOM 605 C C . LYS A 1 79 ? 4.254 -9.655 -9.105 1.00 87.00 79 LYS A C 1
ATOM 607 O O . LYS A 1 79 ? 5.089 -10.535 -9.278 1.00 87.00 79 LYS A O 1
ATOM 612 N N . ARG A 1 80 ? 3.476 -9.203 -10.091 1.00 85.31 80 ARG A N 1
ATOM 613 C CA . ARG A 1 80 ? 3.596 -9.636 -11.493 1.00 85.31 80 ARG A CA 1
ATOM 614 C C . ARG A 1 80 ? 4.592 -8.792 -12.287 1.00 85.31 80 ARG A C 1
ATOM 616 O O . ARG A 1 80 ? 4.953 -9.202 -13.386 1.00 85.31 80 ARG A O 1
ATOM 623 N N . ILE A 1 81 ? 5.025 -7.648 -11.752 1.00 80.56 81 ILE A N 1
ATOM 624 C CA . ILE A 1 81 ? 6.081 -6.831 -12.353 1.00 80.56 81 ILE A CA 1
ATOM 625 C C . ILE A 1 81 ? 7.384 -7.633 -12.254 1.00 80.56 81 ILE A C 1
ATOM 627 O O . ILE A 1 81 ? 7.809 -8.018 -11.162 1.00 80.56 81 ILE A O 1
ATOM 631 N N . LYS A 1 82 ? 7.981 -7.960 -13.406 1.00 70.56 82 LYS A N 1
ATOM 632 C CA . LYS A 1 82 ? 9.212 -8.758 -13.473 1.00 70.56 82 LYS A CA 1
ATOM 633 C C . LYS A 1 82 ? 10.366 -7.968 -12.847 1.00 70.56 82 LYS A C 1
ATOM 635 O O . LYS A 1 82 ? 10.604 -6.830 -13.233 1.00 70.56 82 LYS A O 1
ATOM 640 N N . SER A 1 83 ? 11.094 -8.592 -11.916 1.00 60.62 83 SER A N 1
ATOM 641 C CA . SER A 1 83 ? 12.221 -7.955 -11.210 1.00 60.62 83 SER A CA 1
ATOM 642 C C . SER A 1 83 ? 13.387 -7.550 -12.116 1.00 60.62 83 SER A C 1
ATOM 644 O O . SER A 1 83 ? 14.159 -6.695 -11.719 1.00 60.62 83 SER A O 1
ATOM 646 N N . SER A 1 84 ? 13.548 -8.142 -13.304 1.00 56.16 84 SER A N 1
ATOM 647 C CA . SER A 1 84 ? 14.792 -8.018 -14.083 1.00 56.16 84 SER A CA 1
ATOM 648 C C . SER A 1 84 ? 15.007 -6.669 -14.774 1.00 56.16 84 SER A C 1
ATOM 650 O O . SER A 1 84 ? 16.143 -6.346 -15.088 1.00 56.16 84 SER A O 1
ATOM 652 N N . GLU A 1 85 ? 13.951 -5.893 -15.025 1.00 56.47 85 GLU A N 1
ATOM 653 C CA . GLU A 1 85 ? 14.047 -4.592 -15.721 1.00 56.47 85 GLU A CA 1
ATOM 654 C C . GLU A 1 85 ? 13.645 -3.408 -14.830 1.00 56.47 85 GLU A C 1
ATOM 656 O O . GLU A 1 85 ? 13.855 -2.261 -15.197 1.00 56.47 85 GLU A O 1
ATOM 661 N N . ASN A 1 86 ? 13.037 -3.680 -13.671 1.00 60.44 86 ASN A N 1
ATOM 662 C CA . ASN A 1 86 ? 12.259 -2.710 -12.896 1.00 60.44 86 ASN A CA 1
ATOM 663 C C . ASN A 1 86 ? 12.278 -3.036 -11.386 1.00 60.44 86 ASN A C 1
ATOM 665 O O . ASN A 1 86 ? 11.266 -2.920 -10.692 1.00 60.44 86 ASN A O 1
ATOM 669 N N . ALA A 1 87 ? 13.415 -3.519 -10.873 1.00 67.38 87 ALA A N 1
ATOM 670 C CA . ALA A 1 87 ? 13.557 -3.920 -9.470 1.00 67.38 87 ALA A CA 1
ATOM 671 C C . ALA A 1 87 ? 13.228 -2.767 -8.505 1.00 67.38 87 ALA A C 1
ATOM 673 O O . ALA A 1 87 ? 12.413 -2.942 -7.598 1.00 67.38 87 ALA A O 1
ATOM 674 N N . ASP A 1 88 ? 13.768 -1.576 -8.767 1.00 71.44 88 ASP A N 1
ATOM 675 C CA . ASP A 1 88 ? 13.595 -0.399 -7.906 1.00 71.44 88 ASP A CA 1
ATOM 676 C C . ASP A 1 88 ? 12.145 0.091 -7.888 1.00 71.44 88 ASP A C 1
ATOM 678 O O . ASP A 1 88 ? 11.583 0.393 -6.833 1.00 71.44 88 ASP A O 1
ATOM 682 N N . THR A 1 89 ? 11.483 0.086 -9.048 1.00 74.12 89 THR A N 1
ATOM 683 C CA . THR A 1 89 ? 10.083 0.513 -9.169 1.00 74.12 89 THR A CA 1
ATOM 684 C C . THR A 1 89 ? 9.137 -0.477 -8.487 1.00 74.12 89 T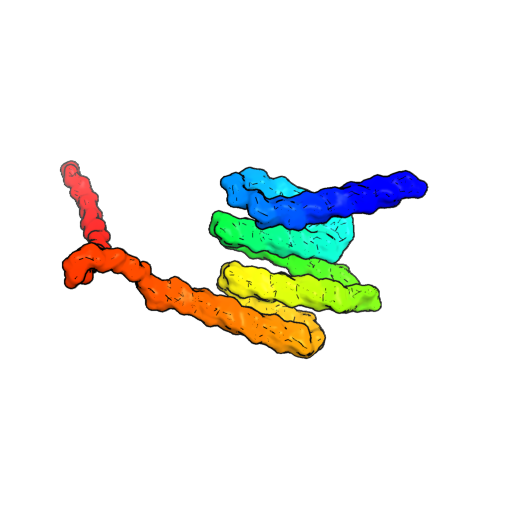HR A C 1
ATOM 686 O O . THR A 1 89 ? 8.184 -0.080 -7.810 1.00 74.12 89 THR A O 1
ATOM 689 N N . ARG A 1 90 ? 9.426 -1.782 -8.566 1.00 83.12 90 ARG A N 1
ATOM 690 C CA . ARG A 1 90 ? 8.700 -2.805 -7.804 1.00 83.12 90 ARG A CA 1
ATOM 691 C C . ARG A 1 90 ? 8.901 -2.628 -6.298 1.00 83.12 90 ARG A C 1
ATOM 693 O O . ARG A 1 90 ? 7.922 -2.741 -5.558 1.00 83.12 90 ARG A O 1
ATOM 700 N N . THR A 1 91 ? 10.125 -2.371 -5.846 1.00 85.31 91 THR A N 1
ATOM 701 C CA . THR A 1 91 ? 10.431 -2.141 -4.428 1.00 85.31 91 THR A CA 1
ATOM 702 C C . THR A 1 91 ? 9.691 -0.916 -3.901 1.00 85.31 91 THR A C 1
ATOM 704 O O . THR A 1 91 ? 9.016 -1.028 -2.879 1.00 85.31 91 THR A O 1
ATOM 707 N N . GLY A 1 92 ? 9.693 0.197 -4.642 1.00 85.75 92 GLY A N 1
ATOM 708 C CA . GLY A 1 92 ? 8.934 1.404 -4.293 1.00 85.75 92 GLY A CA 1
ATOM 709 C C . GLY A 1 92 ? 7.436 1.140 -4.106 1.00 85.75 92 GLY A C 1
ATOM 710 O O . GLY A 1 92 ? 6.857 1.523 -3.092 1.00 85.75 92 GLY A O 1
ATOM 711 N N . LEU A 1 93 ? 6.812 0.376 -5.009 1.00 87.12 93 LEU A N 1
ATOM 712 C CA . LEU A 1 93 ? 5.405 -0.013 -4.849 1.00 87.12 93 LEU A CA 1
ATOM 713 C C . LEU A 1 93 ? 5.175 -0.922 -3.633 1.00 87.12 93 LEU A C 1
ATOM 715 O O . LEU A 1 93 ? 4.153 -0.811 -2.960 1.00 87.12 93 LEU A O 1
ATOM 719 N N . LEU A 1 94 ? 6.081 -1.859 -3.340 1.00 90.25 94 LEU A N 1
ATOM 720 C CA . LEU A 1 94 ? 5.950 -2.731 -2.164 1.00 90.25 94 LEU A CA 1
ATOM 721 C C . LEU A 1 94 ? 6.034 -1.931 -0.859 1.00 90.25 94 LEU A C 1
ATOM 723 O O . LEU A 1 94 ? 5.245 -2.185 0.056 1.00 90.25 94 LEU A O 1
ATOM 727 N N . VAL A 1 95 ? 6.952 -0.965 -0.803 1.00 90.06 95 VAL A N 1
ATOM 728 C CA . VAL A 1 95 ? 7.101 0.006 0.288 1.00 90.06 95 VAL A CA 1
ATOM 729 C C . VAL A 1 95 ? 5.785 0.756 0.503 1.00 90.06 95 VAL A C 1
ATOM 731 O O . VAL A 1 95 ? 5.211 0.723 1.595 1.00 90.06 95 VAL A O 1
ATOM 734 N N . GLU A 1 96 ? 5.241 1.339 -0.560 1.00 90.12 96 GLU A N 1
ATOM 735 C CA . GLU A 1 96 ? 4.025 2.146 -0.506 1.00 90.12 96 GLU A CA 1
ATOM 736 C C . GLU A 1 96 ? 2.789 1.334 -0.082 1.00 90.12 96 GLU A C 1
ATOM 738 O O . GLU A 1 96 ? 1.987 1.767 0.754 1.00 90.12 96 GLU A O 1
ATOM 743 N N . ILE A 1 97 ? 2.653 0.101 -0.581 1.00 92.69 97 ILE A N 1
ATOM 744 C CA . ILE A 1 97 ? 1.572 -0.808 -0.179 1.00 92.69 97 ILE A CA 1
ATOM 745 C C . ILE A 1 97 ? 1.697 -1.173 1.306 1.00 92.69 97 ILE A C 1
ATOM 747 O O . ILE A 1 97 ? 0.683 -1.235 2.010 1.00 92.69 97 ILE A O 1
ATOM 751 N N . ALA A 1 98 ? 2.911 -1.430 1.804 1.00 93.19 98 ALA A N 1
ATOM 752 C CA . ALA A 1 98 ? 3.135 -1.770 3.207 1.00 93.19 98 ALA A CA 1
ATOM 753 C C . ALA A 1 98 ? 2.732 -0.613 4.136 1.00 93.19 98 ALA A C 1
ATOM 755 O O . ALA A 1 98 ? 1.971 -0.825 5.088 1.00 93.19 98 ALA A O 1
ATOM 756 N N . ILE A 1 99 ? 3.157 0.612 3.815 1.00 91.69 99 ILE A N 1
ATOM 757 C CA . ILE A 1 99 ? 2.772 1.836 4.534 1.00 91.69 99 ILE A CA 1
ATOM 758 C C . ILE A 1 99 ? 1.252 2.027 4.486 1.00 91.69 99 ILE A C 1
ATOM 760 O O . ILE A 1 99 ? 0.616 2.296 5.509 1.00 91.69 99 ILE A O 1
ATOM 764 N N . SER A 1 100 ? 0.635 1.810 3.325 1.00 92.12 100 SER A N 1
ATOM 765 C CA . SER A 1 100 ? -0.812 1.953 3.150 1.00 92.12 100 SER A CA 1
ATOM 766 C C . SER A 1 100 ? -1.605 0.953 3.995 1.00 92.12 100 SER A C 1
ATOM 768 O O . SER A 1 100 ? -2.568 1.331 4.665 1.00 92.12 100 SER A O 1
ATOM 770 N N . TYR A 1 101 ? -1.174 -0.311 4.078 1.00 93.88 101 TYR A N 1
ATOM 771 C CA . TYR A 1 101 ? -1.777 -1.273 5.010 1.00 93.88 101 TYR A CA 1
ATOM 772 C C . TYR A 1 101 ? -1.636 -0.835 6.473 1.00 93.88 101 TYR A C 1
ATOM 774 O O . TYR A 1 101 ? -2.580 -1.008 7.251 1.00 93.88 101 TYR A O 1
ATOM 782 N N . ALA A 1 102 ? -0.503 -0.238 6.855 1.00 91.62 102 ALA A N 1
ATOM 783 C CA . ALA A 1 102 ? -0.309 0.288 8.204 1.00 91.62 102 ALA A CA 1
ATOM 784 C C . ALA A 1 102 ? -1.250 1.467 8.505 1.00 91.62 102 ALA A C 1
ATOM 786 O O . ALA A 1 102 ? -1.892 1.475 9.560 1.00 91.62 102 ALA A O 1
ATOM 787 N N . LYS A 1 103 ? -1.431 2.407 7.566 1.00 89.56 103 LYS A N 1
ATOM 788 C CA . LYS A 1 103 ? -2.397 3.519 7.688 1.00 89.56 103 LYS A CA 1
ATOM 789 C C . LYS A 1 103 ? -3.830 3.020 7.917 1.00 89.56 103 LYS A C 1
ATOM 791 O O . LYS A 1 103 ? -4.545 3.564 8.753 1.00 89.56 103 LYS A O 1
ATOM 796 N N . ILE A 1 104 ? -4.215 1.908 7.285 1.00 91.19 104 ILE A N 1
ATOM 797 C CA . ILE A 1 104 ? -5.550 1.282 7.405 1.00 91.19 104 ILE A CA 1
ATOM 798 C C . ILE A 1 104 ? -5.679 0.388 8.665 1.00 91.19 104 ILE A C 1
ATOM 800 O O . ILE A 1 104 ? -6.680 -0.309 8.883 1.00 91.19 104 ILE A O 1
ATOM 804 N N . LYS A 1 105 ? -4.684 0.422 9.560 1.00 89.94 105 LYS A N 1
ATOM 805 C CA . LYS A 1 105 ? -4.616 -0.379 10.795 1.00 89.94 105 LYS A CA 1
ATOM 806 C C . LYS A 1 105 ? -4.524 -1.891 10.537 1.00 89.94 105 LYS A C 1
ATOM 808 O O . LYS A 1 105 ? -4.934 -2.684 11.378 1.00 89.94 105 LYS A O 1
ATOM 813 N N . GLU A 1 106 ? -4.003 -2.313 9.385 1.00 91.19 106 GLU A N 1
ATOM 814 C CA . GLU A 1 106 ? -3.723 -3.720 9.057 1.00 91.19 106 GLU A CA 1
ATOM 815 C C . GLU A 1 106 ? -2.226 -4.025 9.179 1.00 91.19 106 GLU A C 1
ATOM 817 O O . GLU A 1 106 ? -1.537 -4.365 8.212 1.00 91.19 106 GLU A O 1
ATOM 822 N N . LYS A 1 107 ? -1.712 -3.925 10.410 1.00 91.31 107 LYS A N 1
ATOM 823 C CA . LYS A 1 107 ? -0.287 -4.129 10.717 1.00 91.31 107 LYS A CA 1
ATOM 824 C C . LYS A 1 107 ? 0.234 -5.498 10.265 1.00 91.31 107 LYS A C 1
ATOM 826 O O . LYS A 1 107 ? 1.350 -5.602 9.766 1.00 91.31 107 LYS A O 1
ATOM 831 N N . SER A 1 108 ? -0.563 -6.551 10.438 1.00 91.19 108 SER A N 1
ATOM 832 C CA . SER A 1 108 ? -0.174 -7.921 10.082 1.00 91.19 108 SER A CA 1
ATOM 833 C C . SER A 1 108 ? 0.152 -8.056 8.592 1.00 91.19 108 SER A C 1
ATOM 835 O O . SER A 1 108 ? 1.172 -8.644 8.239 1.00 91.19 108 SER A O 1
ATOM 837 N N . ARG A 1 109 ? -0.670 -7.460 7.720 1.00 92.25 109 ARG A N 1
ATOM 838 C CA . ARG A 1 109 ? -0.458 -7.460 6.266 1.00 92.25 109 ARG A CA 1
ATOM 839 C C . ARG A 1 109 ? 0.708 -6.571 5.857 1.00 92.25 109 ARG A C 1
ATOM 841 O O . ARG A 1 109 ? 1.500 -6.990 5.021 1.00 92.25 109 ARG A O 1
ATOM 848 N N . ALA A 1 110 ? 0.855 -5.403 6.482 1.00 91.56 110 ALA A N 1
ATOM 849 C CA . ALA A 1 110 ? 1.997 -4.522 6.246 1.00 91.56 110 ALA A CA 1
ATOM 850 C C . ALA A 1 110 ? 3.329 -5.263 6.476 1.00 91.56 110 ALA A C 1
ATOM 852 O O . ALA A 1 110 ? 4.177 -5.314 5.589 1.00 91.56 110 ALA A O 1
ATOM 853 N N . LEU A 1 111 ? 3.467 -5.956 7.613 1.00 92.38 111 LEU A N 1
ATOM 854 C CA . LEU A 1 111 ? 4.673 -6.728 7.939 1.00 92.38 111 LEU A CA 1
ATOM 855 C C . LEU A 1 111 ? 4.911 -7.927 7.009 1.00 92.38 111 LEU A C 1
ATOM 857 O O . LEU A 1 111 ? 6.059 -8.297 6.774 1.00 92.38 111 LEU A O 1
ATOM 861 N N . GLN A 1 112 ? 3.857 -8.551 6.476 1.00 93.12 112 GLN A N 1
ATOM 862 C CA . GLN A 1 112 ? 4.018 -9.616 5.480 1.00 93.12 112 GLN A CA 1
ATOM 863 C C . GLN A 1 112 ? 4.647 -9.096 4.187 1.00 93.12 112 GLN A C 1
ATOM 865 O O . GLN A 1 112 ? 5.436 -9.810 3.577 1.00 93.12 112 GLN A O 1
ATOM 870 N N . ILE A 1 113 ? 4.329 -7.866 3.784 1.00 91.50 113 ILE A N 1
ATOM 871 C CA . ILE A 1 113 ? 4.882 -7.258 2.569 1.00 91.50 113 ILE A CA 1
ATOM 872 C C . ILE A 1 113 ? 6.329 -6.837 2.780 1.00 91.50 113 ILE A C 1
ATOM 874 O O . ILE A 1 113 ? 7.161 -7.107 1.923 1.00 91.50 113 ILE A O 1
ATOM 878 N N . VAL A 1 114 ? 6.657 -6.296 3.953 1.00 91.06 114 VAL A N 1
ATOM 879 C CA . VAL A 1 114 ? 8.042 -5.978 4.334 1.00 91.06 114 VAL A CA 1
ATOM 880 C C . VAL A 1 114 ? 8.961 -7.199 4.229 1.00 91.06 114 VAL A C 1
ATOM 882 O O . VAL A 1 114 ? 10.111 -7.075 3.828 1.00 91.06 114 VAL A O 1
ATOM 885 N N . LYS A 1 115 ? 8.468 -8.406 4.538 1.00 90.00 115 LYS A N 1
ATOM 886 C CA . LYS A 1 115 ? 9.251 -9.647 4.382 1.00 90.00 115 LYS A CA 1
ATO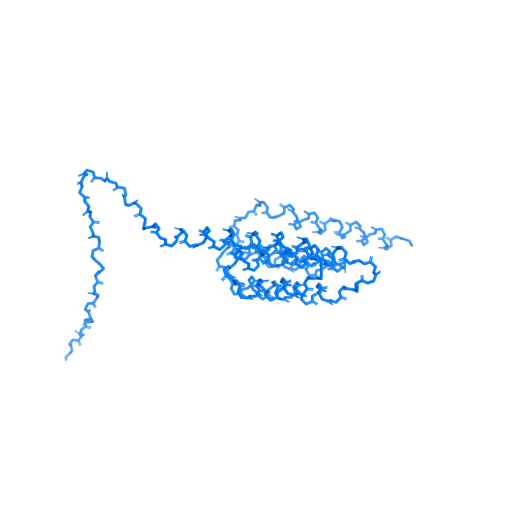M 887 C C . LYS A 1 115 ? 9.570 -10.007 2.927 1.00 90.00 115 LYS A C 1
ATOM 889 O O . LYS A 1 115 ? 10.432 -10.845 2.708 1.00 90.00 115 LYS A O 1
ATOM 894 N N . ILE A 1 116 ? 8.842 -9.439 1.968 1.00 88.44 116 ILE A N 1
ATOM 895 C CA . ILE A 1 116 ? 8.996 -9.698 0.529 1.00 88.44 116 ILE A CA 1
ATOM 896 C C . ILE A 1 116 ? 9.971 -8.700 -0.105 1.00 88.44 116 ILE A C 1
ATOM 898 O O . ILE A 1 116 ? 10.479 -8.966 -1.189 1.00 88.44 116 ILE A O 1
ATOM 902 N N . ILE A 1 117 ? 10.217 -7.561 0.547 1.00 86.94 117 ILE A N 1
ATOM 903 C CA . ILE A 1 117 ? 11.224 -6.590 0.119 1.00 86.94 117 ILE A CA 1
ATOM 904 C C . ILE A 1 117 ? 12.608 -7.206 0.361 1.00 86.94 117 ILE A C 1
ATOM 906 O O . ILE A 1 117 ? 12.926 -7.607 1.482 1.00 86.94 117 ILE A O 1
ATOM 910 N N . GLU A 1 118 ? 13.387 -7.319 -0.714 1.00 84.81 118 GLU A N 1
ATOM 911 C CA . GLU A 1 118 ? 14.748 -7.874 -0.697 1.00 84.81 118 GLU A CA 1
ATOM 912 C C . GLU A 1 118 ? 15.776 -6.822 -0.261 1.00 84.81 118 GLU A C 1
ATOM 914 O O . GLU A 1 118 ? 16.723 -7.151 0.448 1.00 84.81 118 GLU A O 1
ATOM 919 N N . ASP A 1 119 ? 15.542 -5.560 -0.628 1.00 84.69 119 ASP A N 1
ATOM 920 C CA . ASP A 1 119 ? 16.378 -4.420 -0.263 1.00 84.69 119 ASP A CA 1
ATOM 921 C C . ASP A 1 119 ? 16.338 -4.155 1.253 1.00 84.69 119 ASP A C 1
ATOM 923 O O . ASP A 1 119 ? 15.276 -3.917 1.839 1.00 84.69 119 ASP A O 1
ATOM 927 N N . ALA A 1 120 ? 17.500 -4.245 1.902 1.00 84.94 120 ALA A N 1
ATOM 928 C CA . ALA A 1 120 ? 17.611 -4.140 3.353 1.00 84.94 120 ALA A CA 1
ATOM 929 C C . ALA A 1 120 ? 17.333 -2.718 3.867 1.00 84.94 120 ALA A C 1
ATOM 931 O O . ALA A 1 120 ? 16.654 -2.569 4.887 1.00 84.94 120 ALA A O 1
ATOM 932 N N . ASP A 1 121 ? 17.776 -1.695 3.136 1.00 84.88 121 ASP A N 1
ATOM 933 C CA . ASP A 1 121 ? 17.647 -0.290 3.528 1.00 84.88 121 ASP A CA 1
ATOM 934 C C . ASP A 1 121 ? 16.182 0.162 3.430 1.00 84.88 121 ASP A C 1
ATOM 936 O O . ASP A 1 121 ? 15.609 0.726 4.369 1.00 84.88 121 ASP A O 1
ATOM 940 N N . ALA A 1 122 ? 15.515 -0.181 2.326 1.00 82.06 122 ALA A N 1
ATOM 941 C CA . ALA A 1 122 ? 14.088 0.043 2.132 1.00 82.06 122 ALA A CA 1
ATOM 942 C C . ALA A 1 122 ? 13.263 -0.690 3.196 1.00 82.06 122 ALA A C 1
ATOM 944 O O . ALA A 1 122 ? 12.273 -0.161 3.709 1.00 82.06 122 ALA A O 1
ATOM 945 N N . LYS A 1 123 ? 13.669 -1.907 3.566 1.00 87.12 123 LYS A N 1
ATOM 946 C CA . LYS A 1 123 ? 12.996 -2.696 4.598 1.00 87.12 123 LYS A CA 1
ATOM 947 C C . LYS A 1 123 ? 13.082 -2.037 5.973 1.00 87.12 123 LYS A C 1
ATOM 949 O O . LYS A 1 123 ? 12.069 -1.989 6.674 1.00 87.12 123 LYS A O 1
ATOM 954 N N . GLU A 1 124 ? 14.253 -1.543 6.364 1.00 87.75 124 GLU A N 1
ATOM 955 C CA . GLU A 1 124 ? 14.441 -0.853 7.642 1.00 87.75 124 GLU A CA 1
ATOM 956 C C . GLU A 1 124 ? 13.646 0.457 7.693 1.00 87.75 124 GLU A C 1
ATOM 958 O O . GLU A 1 124 ? 12.884 0.676 8.639 1.00 87.75 124 GLU A O 1
ATOM 963 N N . SER A 1 125 ? 13.723 1.258 6.627 1.00 87.06 125 SER A N 1
ATOM 964 C CA . SER A 1 125 ? 12.956 2.500 6.478 1.00 87.06 125 SER A CA 1
ATOM 965 C C . SER A 1 125 ? 11.449 2.270 6.661 1.00 87.06 125 SER A C 1
ATOM 967 O O . SER A 1 125 ? 10.798 2.904 7.498 1.00 87.06 125 SER A O 1
ATOM 969 N N . VAL A 1 126 ? 10.892 1.265 5.977 1.00 90.25 126 VAL A N 1
ATOM 970 C CA . VAL A 1 126 ? 9.465 0.931 6.094 1.00 90.25 126 VAL A CA 1
ATOM 971 C C . VAL A 1 126 ? 9.099 0.430 7.488 1.00 90.25 126 VAL A C 1
ATOM 973 O O . VAL A 1 126 ? 8.025 0.752 7.998 1.00 90.25 126 VAL A O 1
ATOM 976 N N . LEU A 1 127 ? 9.955 -0.358 8.138 1.00 90.00 127 LEU A N 1
ATOM 977 C CA . LEU A 1 127 ? 9.698 -0.825 9.503 1.00 90.00 127 LEU A CA 1
ATOM 978 C C . LEU A 1 127 ? 9.646 0.330 10.505 1.00 90.00 127 LEU A C 1
ATOM 980 O O . LEU A 1 127 ? 8.770 0.327 11.382 1.00 90.00 127 LEU A O 1
ATOM 984 N N . ALA A 1 128 ? 10.541 1.309 10.369 1.00 89.44 128 ALA A N 1
ATOM 985 C CA . ALA A 1 128 ? 10.533 2.518 11.181 1.00 89.44 128 ALA A CA 1
ATOM 986 C C . ALA A 1 128 ? 9.227 3.301 10.974 1.00 89.44 128 ALA A C 1
ATOM 988 O O . ALA A 1 128 ? 8.541 3.644 11.944 1.00 89.44 128 ALA A O 1
ATOM 989 N N . GLU A 1 129 ? 8.809 3.486 9.721 1.00 89.75 129 GLU A N 1
ATOM 990 C CA . GLU A 1 129 ? 7.586 4.219 9.395 1.00 89.75 129 GLU A CA 1
ATOM 991 C C . GLU A 1 129 ? 6.316 3.507 9.891 1.00 89.75 129 GLU A C 1
ATOM 993 O O . GLU A 1 129 ? 5.470 4.115 10.554 1.00 89.75 129 GLU A O 1
ATOM 998 N N . ILE A 1 130 ? 6.191 2.194 9.668 1.00 90.31 130 ILE A N 1
ATOM 999 C CA . ILE A 1 130 ? 5.063 1.392 10.173 1.00 90.31 130 ILE A CA 1
ATOM 1000 C C . ILE A 1 130 ? 4.985 1.474 11.701 1.00 90.31 130 ILE A C 1
ATOM 1002 O O . ILE A 1 130 ? 3.886 1.532 12.269 1.00 90.31 130 ILE A O 1
ATOM 1006 N N . SER A 1 131 ? 6.133 1.463 12.380 1.00 88.81 131 SER A N 1
ATOM 1007 C CA . SER A 1 131 ? 6.202 1.567 13.837 1.00 88.81 131 SER A CA 1
ATOM 1008 C C . SER A 1 131 ? 5.690 2.923 14.318 1.00 88.81 131 SER A C 1
ATOM 1010 O O . SER A 1 131 ? 4.823 2.952 15.196 1.00 88.81 131 SER A O 1
ATOM 1012 N N . ALA A 1 132 ? 6.116 4.017 13.682 1.00 88.88 132 ALA A N 1
ATOM 1013 C CA . ALA A 1 132 ? 5.628 5.364 13.973 1.00 88.88 132 ALA A CA 1
ATOM 1014 C C . ALA A 1 132 ? 4.112 5.494 13.734 1.00 88.88 132 ALA A C 1
ATOM 1016 O O . ALA A 1 132 ? 3.382 5.991 14.595 1.00 88.88 132 ALA A O 1
ATOM 1017 N N . ILE A 1 133 ? 3.603 4.981 12.608 1.00 87.19 133 ILE A N 1
ATOM 1018 C CA . ILE A 1 133 ? 2.162 4.974 12.297 1.00 87.19 133 ILE A CA 1
ATOM 1019 C C . ILE A 1 133 ? 1.385 4.192 13.364 1.00 87.19 133 ILE A C 1
ATOM 1021 O O . ILE A 1 133 ? 0.368 4.664 13.872 1.00 87.19 133 ILE A O 1
ATOM 1025 N N . THR A 1 134 ? 1.874 3.011 13.748 1.00 83.25 134 THR A N 1
ATOM 1026 C CA . THR A 1 134 ? 1.211 2.165 14.752 1.00 83.25 134 THR A CA 1
ATOM 1027 C C . THR A 1 134 ? 1.210 2.820 16.137 1.00 83.25 134 THR A C 1
ATOM 1029 O O . THR A 1 134 ? 0.234 2.690 16.874 1.00 83.25 134 THR A O 1
ATOM 1032 N N . GLN A 1 135 ? 2.282 3.519 16.517 1.00 83.56 135 GLN A N 1
ATOM 1033 C CA . GLN A 1 135 ? 2.360 4.249 17.787 1.00 83.56 135 GLN A CA 1
ATOM 1034 C C . GLN A 1 135 ? 1.362 5.413 17.829 1.00 83.56 135 GLN A C 1
ATOM 1036 O O . GLN A 1 135 ? 0.564 5.486 18.764 1.00 83.56 135 GLN A O 1
ATOM 1041 N N . ARG A 1 136 ? 1.293 6.230 16.768 1.00 78.38 136 ARG A N 1
ATOM 1042 C CA . ARG A 1 136 ? 0.284 7.302 16.630 1.00 78.38 136 ARG A CA 1
ATOM 1043 C C . ARG A 1 136 ? -1.150 6.760 16.721 1.00 78.38 136 ARG A C 1
ATOM 1045 O O . ARG A 1 136 ? -2.038 7.365 17.322 1.00 78.38 136 ARG A O 1
ATOM 1052 N N . GLN A 1 137 ? -1.388 5.572 16.169 1.00 77.75 137 GLN A N 1
ATOM 1053 C CA . GLN A 1 137 ? -2.684 4.893 16.262 1.00 77.75 137 GLN A CA 1
ATOM 1054 C C . GLN A 1 137 ? -3.008 4.356 17.667 1.00 77.75 137 GLN A C 1
ATOM 1056 O O . GLN A 1 137 ? -4.180 4.145 17.966 1.00 77.75 137 GLN A O 1
ATOM 1061 N N . LYS A 1 138 ? -2.011 4.122 18.530 1.00 65.88 138 LYS A N 1
ATOM 1062 C CA . LYS A 1 138 ? -2.234 3.760 19.940 1.00 65.88 138 LYS A CA 1
ATOM 1063 C C . LYS A 1 138 ? -2.542 4.988 20.794 1.00 65.88 138 LYS A C 1
ATOM 1065 O O . LYS A 1 138 ? -3.430 4.924 21.635 1.00 65.88 138 LYS A O 1
ATOM 1070 N N . GLU A 1 139 ? -1.877 6.114 20.550 1.00 55.34 139 GLU A N 1
ATOM 1071 C CA . GLU A 1 139 ? -2.121 7.365 21.288 1.00 55.34 139 GLU A CA 1
ATOM 1072 C C . GLU A 1 139 ? -3.525 7.934 21.054 1.00 55.34 139 GLU A C 1
ATOM 1074 O O . GLU A 1 139 ? -4.147 8.447 21.982 1.00 55.34 139 GLU A O 1
ATOM 1079 N N . THR A 1 140 ? -4.070 7.763 19.847 1.00 52.44 140 THR A N 1
ATOM 1080 C CA . THR A 1 140 ? -5.465 8.121 19.521 1.00 52.44 140 THR A CA 1
ATOM 1081 C C . THR A 1 140 ? -6.513 7.282 20.263 1.00 52.44 140 THR A C 1
ATOM 1083 O O . THR A 1 140 ? -7.672 7.677 20.316 1.00 52.44 140 THR A O 1
ATOM 1086 N N . VAL A 1 141 ? -6.131 6.148 20.862 1.00 53.38 141 VAL A N 1
ATOM 1087 C CA . VAL A 1 141 ? -7.015 5.302 21.686 1.00 53.38 141 VAL A CA 1
ATOM 1088 C C . VAL A 1 141 ? -6.902 5.639 23.181 1.00 53.38 141 VAL A C 1
ATOM 1090 O O . VAL A 1 141 ? -7.822 5.348 23.939 1.00 53.38 141 VAL A O 1
ATOM 1093 N N . ILE A 1 142 ? -5.802 6.266 23.619 1.00 53.09 142 ILE A N 1
ATOM 1094 C CA . ILE A 1 142 ? -5.514 6.513 25.044 1.00 53.09 142 ILE A CA 1
ATOM 1095 C C . ILE A 1 142 ? -6.042 7.875 25.524 1.00 53.09 142 ILE A C 1
ATOM 1097 O O . ILE A 1 142 ? -6.295 8.029 26.716 1.00 53.09 142 ILE A O 1
ATOM 1101 N N . ARG A 1 143 ? -6.271 8.853 24.637 1.00 40.97 143 ARG A N 1
ATOM 1102 C CA . ARG A 1 143 ? -6.904 10.124 25.030 1.00 40.97 143 ARG A CA 1
ATOM 1103 C C . ARG A 1 143 ? -8.434 9.985 24.990 1.00 40.97 143 ARG A C 1
ATOM 1105 O O . ARG A 1 143 ? -8.987 9.922 23.891 1.00 40.97 143 ARG A O 1
ATOM 1112 N N . PRO A 1 144 ? -9.151 9.929 26.132 1.00 39.53 144 PRO A N 1
ATOM 1113 C CA . PRO A 1 144 ? -10.590 10.171 26.112 1.00 39.53 144 PRO A CA 1
ATOM 1114 C C . PRO A 1 144 ? -10.848 11.586 25.565 1.00 39.53 144 PRO A C 1
ATOM 1116 O O . PRO A 1 144 ? -9.993 12.455 25.747 1.00 39.53 144 PRO A O 1
ATOM 1119 N N . PRO A 1 145 ? -11.988 11.837 24.894 1.00 43.09 145 PRO A N 1
ATOM 1120 C CA . PRO A 1 145 ? -12.333 13.184 24.461 1.00 43.09 145 PRO A CA 1
ATOM 1121 C C . PRO A 1 145 ? -12.305 14.094 25.688 1.00 43.09 145 PRO A C 1
ATOM 1123 O O . PRO A 1 145 ? -13.030 13.850 26.656 1.00 43.09 145 PRO A O 1
ATOM 1126 N N . GLU A 1 146 ? -11.436 15.103 25.674 1.00 49.41 146 GLU A N 1
ATOM 1127 C CA . GLU A 1 146 ? -11.473 16.160 26.675 1.00 49.41 146 GLU A CA 1
ATOM 1128 C C . GLU A 1 146 ? -12.823 16.853 26.516 1.00 49.41 146 GLU A C 1
ATOM 1130 O O . GLU A 1 146 ? -13.063 17.603 25.570 1.00 49.41 146 GLU A O 1
ATOM 1135 N N . ALA A 1 147 ? -13.755 16.508 27.406 1.00 48.44 147 ALA A N 1
ATOM 1136 C CA . ALA A 1 147 ? -15.007 17.223 27.516 1.00 48.44 147 ALA A CA 1
ATOM 1137 C C . ALA A 1 147 ? -14.661 18.695 27.778 1.00 48.44 147 ALA A C 1
ATOM 1139 O O . ALA A 1 147 ? -13.829 18.958 28.656 1.00 48.44 147 ALA A O 1
ATOM 1140 N N . PRO A 1 148 ? -15.266 19.654 27.055 1.00 42.94 148 PRO A N 1
ATOM 1141 C CA . PRO A 1 148 ? -15.061 21.057 27.366 1.00 42.94 148 PRO A CA 1
ATOM 1142 C C . PRO A 1 148 ? -15.410 21.275 28.839 1.00 42.94 148 PRO A C 1
ATOM 1144 O O . PRO A 1 148 ? -16.491 20.900 29.300 1.00 42.94 148 PRO A O 1
ATOM 1147 N N . LEU A 1 149 ? -14.467 21.841 29.591 1.00 43.53 149 LEU A N 1
ATOM 1148 C CA . LEU A 1 149 ? -14.672 22.207 30.985 1.00 43.53 149 LEU A CA 1
ATOM 1149 C C . LEU A 1 149 ? -15.652 23.384 31.035 1.00 43.53 149 LEU A C 1
ATOM 1151 O O . LEU A 1 149 ? -15.244 24.536 31.150 1.00 43.53 149 LEU A O 1
ATOM 1155 N N . SER A 1 150 ? -16.958 23.118 30.970 1.00 42.47 150 SER A N 1
ATOM 1156 C CA . SER A 1 150 ? -17.943 24.115 31.379 1.00 42.47 150 SER A CA 1
ATOM 1157 C C . SER A 1 150 ? -17.932 24.174 32.907 1.00 42.47 150 SER A C 1
ATOM 1159 O O . SER A 1 150 ? -18.485 23.304 33.582 1.00 42.47 150 SER A O 1
ATOM 1161 N N . ASN A 1 151 ? -17.279 25.196 33.457 1.00 41.25 151 ASN A N 1
ATOM 1162 C CA . ASN A 1 151 ? -17.387 25.587 34.865 1.00 41.25 151 ASN A CA 1
ATOM 1163 C C . ASN A 1 151 ? -16.964 24.518 35.890 1.00 41.25 151 ASN A C 1
ATOM 1165 O O . ASN A 1 151 ? -17.695 24.232 36.839 1.00 41.25 151 ASN A O 1
ATOM 1169 N N . GLY A 1 152 ? -15.771 23.935 35.723 1.00 46.88 152 GLY A N 1
ATOM 1170 C CA . GLY A 1 152 ? -15.068 23.238 36.812 1.00 46.88 152 GLY A CA 1
ATOM 1171 C C . GLY A 1 152 ? -15.744 21.979 37.372 1.00 46.88 152 GLY A C 1
ATOM 1172 O O . GLY A 1 152 ? -15.320 21.475 38.410 1.00 46.88 152 GLY A O 1
ATOM 1173 N N . LYS A 1 153 ? -16.773 21.437 36.709 1.00 43.53 153 LYS A N 1
ATOM 1174 C CA . LYS A 1 153 ? -17.452 20.203 37.124 1.00 43.53 153 LYS A CA 1
ATOM 1175 C C . LYS A 1 153 ? -17.245 19.110 36.083 1.00 43.53 153 LYS A C 1
ATOM 1177 O O . LYS A 1 153 ? -17.603 19.252 34.919 1.00 43.53 153 LYS A O 1
ATOM 1182 N N . ARG A 1 154 ? -16.658 17.996 36.524 1.00 39.22 154 ARG A N 1
ATOM 1183 C CA . ARG A 1 154 ? -16.429 16.796 35.714 1.00 39.22 154 ARG A CA 1
ATOM 1184 C C . ARG A 1 154 ? -17.771 16.071 35.541 1.00 39.22 154 ARG A C 1
ATOM 1186 O O . ARG A 1 154 ? -18.206 15.357 36.440 1.00 39.22 154 ARG A O 1
ATOM 1193 N N . ILE A 1 155 ? -18.467 16.308 34.430 1.00 42.03 155 ILE A N 1
ATOM 1194 C CA . ILE A 1 155 ? -19.740 15.637 34.133 1.00 42.03 155 ILE A CA 1
ATOM 1195 C C . ILE A 1 155 ? -19.423 14.248 33.564 1.00 42.03 155 ILE A C 1
ATOM 1197 O O . ILE A 1 155 ? -18.953 14.122 32.435 1.00 42.03 155 ILE A O 1
ATOM 1201 N N . TYR A 1 156 ? -19.640 13.192 34.347 1.00 38.72 156 TYR A N 1
ATOM 1202 C CA . TYR A 1 156 ? -19.601 11.823 33.837 1.00 38.72 156 TYR A CA 1
ATOM 1203 C C . TYR A 1 156 ? -20.956 11.510 33.196 1.00 38.72 156 TYR A C 1
ATOM 1205 O O . TYR A 1 156 ? -21.952 11.370 33.906 1.00 38.72 156 TYR A O 1
ATOM 1213 N N . TYR A 1 157 ? -21.015 11.352 31.871 1.00 37.94 157 TYR A N 1
ATOM 1214 C CA . TYR A 1 157 ? -22.141 10.652 31.252 1.00 37.94 157 TYR A CA 1
ATOM 1215 C C . TYR A 1 157 ? -22.033 9.173 31.637 1.00 37.94 157 TYR A C 1
ATOM 1217 O O . TYR A 1 157 ? -21.351 8.384 30.980 1.00 37.94 157 TYR A O 1
ATOM 1225 N N . PHE A 1 158 ? -22.677 8.795 32.742 1.00 31.92 158 PHE A N 1
ATOM 1226 C CA . PHE A 1 158 ? -22.943 7.395 33.036 1.00 31.92 158 PHE A CA 1
ATOM 1227 C C . PHE A 1 158 ? -23.722 6.817 31.857 1.00 31.92 158 PHE A C 1
ATOM 1229 O O . PHE A 1 158 ? -24.819 7.258 31.519 1.00 31.92 158 PHE A O 1
ATOM 1236 N N . ARG A 1 159 ? -23.110 5.832 31.207 1.00 37.59 159 ARG A N 1
ATOM 1237 C CA . ARG A 1 159 ? -23.698 5.031 30.141 1.00 37.59 159 ARG A CA 1
ATOM 1238 C C . ARG A 1 159 ? -25.018 4.463 30.660 1.00 37.59 159 ARG A C 1
ATOM 1240 O O . ARG A 1 159 ? -25.007 3.556 31.489 1.00 37.59 159 ARG A O 1
ATOM 1247 N N . CYS A 1 160 ? -26.142 5.022 30.215 1.00 30.28 160 CYS A N 1
ATOM 1248 C CA . CYS A 1 160 ? -27.456 4.481 30.529 1.00 30.28 160 CYS A CA 1
ATOM 1249 C C . CYS A 1 160 ? -27.486 3.021 30.061 1.00 30.28 160 CYS A C 1
ATOM 1251 O O . CYS A 1 160 ? -27.445 2.730 28.865 1.00 30.28 160 CYS A O 1
ATOM 1253 N N . ARG A 1 161 ? -27.515 2.085 31.015 1.00 41.38 161 ARG A N 1
ATOM 1254 C CA . ARG A 1 161 ? -28.021 0.734 30.777 1.00 41.38 161 ARG A CA 1
ATOM 1255 C C . ARG A 1 161 ? -29.487 0.909 30.398 1.00 41.38 161 ARG A C 1
ATOM 1257 O O . ARG A 1 161 ? -30.284 1.241 31.266 1.00 41.38 161 ARG A O 1
ATOM 1264 N N . CYS A 1 162 ? -29.840 0.702 29.133 1.00 30.95 162 CYS A N 1
ATOM 1265 C CA . CYS A 1 162 ? -31.241 0.530 28.760 1.00 30.95 162 CYS A CA 1
ATOM 1266 C C . CYS A 1 162 ? -31.817 -0.643 29.577 1.00 30.95 162 CYS A C 1
ATOM 1268 O O . CYS A 1 162 ? -31.303 -1.760 29.442 1.00 30.95 162 CYS A O 1
ATOM 1270 N N . PRO A 1 163 ? -32.860 -0.455 30.403 1.00 37.94 163 PRO A N 1
ATOM 1271 C CA . PRO A 1 163 ? -33.658 -1.580 30.844 1.00 37.94 163 PRO A CA 1
ATOM 1272 C C . PRO A 1 163 ? -34.493 -2.036 29.645 1.00 37.94 163 PRO A C 1
ATOM 1274 O O . PRO A 1 163 ? -35.131 -1.227 28.973 1.00 37.94 163 PRO A O 1
ATOM 1277 N N . LYS A 1 164 ? -34.471 -3.340 29.349 1.00 39.69 164 LYS A N 1
ATOM 1278 C CA . LYS A 1 164 ? -35.448 -3.945 28.441 1.00 39.69 164 LYS A CA 1
ATOM 1279 C C . LYS A 1 164 ? -36.836 -3.658 29.015 1.00 39.69 164 LYS A C 1
ATOM 1281 O O . LYS A 1 164 ? -37.179 -4.199 30.064 1.00 39.69 164 LYS A O 1
ATOM 1286 N N . ILE A 1 165 ? -37.605 -2.802 28.351 1.00 35.81 165 ILE A N 1
ATOM 1287 C CA . ILE A 1 165 ? -39.020 -2.606 28.654 1.00 35.81 165 ILE A CA 1
ATOM 1288 C C . ILE A 1 165 ? -39.709 -3.920 28.281 1.00 35.81 165 ILE A C 1
ATOM 1290 O O . ILE A 1 165 ? -39.739 -4.298 27.112 1.00 35.81 165 ILE A O 1
ATOM 1294 N N . LYS A 1 166 ? -40.193 -4.658 29.284 1.00 40.28 166 LYS A N 1
ATOM 1295 C CA . LYS A 1 166 ? -41.219 -5.676 29.062 1.00 40.28 166 LYS A CA 1
ATOM 1296 C C . LYS A 1 166 ? -42.496 -4.917 28.713 1.00 40.28 166 LYS A C 1
ATOM 1298 O O . LYS A 1 166 ? -42.987 -4.157 29.542 1.00 40.28 166 LYS A O 1
ATOM 1303 N N . THR A 1 167 ? -43.004 -5.094 27.503 1.00 42.41 167 THR A N 1
ATOM 1304 C CA . THR A 1 167 ? -44.405 -4.808 27.194 1.00 42.41 167 THR A CA 1
ATOM 1305 C C . THR A 1 167 ? -45.240 -5.883 27.883 1.00 42.41 167 THR A C 1
ATOM 1307 O O . THR A 1 167 ? -45.044 -7.068 27.616 1.00 42.41 167 THR A O 1
ATOM 1310 N N . ALA A 1 168 ? -46.076 -5.47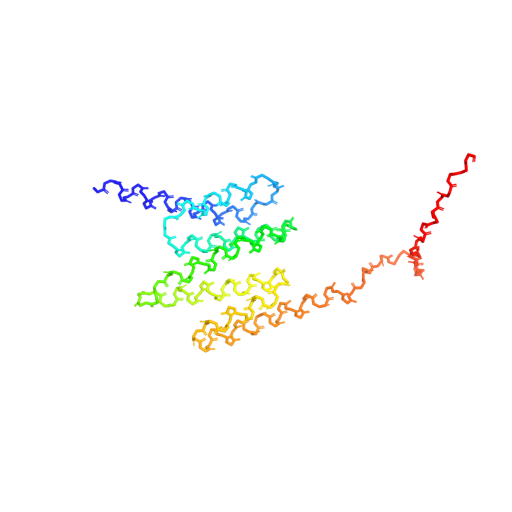3 28.833 1.00 39.41 168 ALA A N 1
ATOM 1311 C CA . ALA A 1 168 ? -47.149 -6.297 29.365 1.00 39.41 168 ALA A CA 1
ATOM 1312 C C . ALA A 1 168 ? -48.367 -6.152 28.442 1.00 39.41 168 ALA A C 1
ATOM 1314 O O . ALA A 1 168 ? -48.758 -5.024 28.142 1.00 39.41 168 ALA A O 1
ATOM 1315 N N . GLU A 1 169 ? -48.919 -7.283 28.013 1.00 39.28 169 GLU A N 1
ATOM 1316 C CA . GLU A 1 169 ? -50.357 -7.478 27.799 1.00 39.28 169 GLU A CA 1
ATOM 1317 C C . GLU A 1 169 ? -50.840 -8.455 28.874 1.00 39.28 169 GLU A C 1
ATOM 1319 O O . GLU A 1 169 ? -50.044 -9.365 29.222 1.00 39.28 169 GLU A O 1
#

Secondary structure (DSSP, 8-state):
-HHHHHHHHHHHHHHHHHHHHTT----TTSHHHHHHHHHH--SHHHHHHHHHHHHHHHHHTT-HHHHHHHHHHHHHHHTTS-HHHHHHHHHHHHHHHHHHHHHTT-HHHHHHHHTT---HHHHHHHHHHHHHHHHHHHHHHHS------STT-----------------

Radius of gyration: 22.12 Å; Cα contacts (8 Å, |Δi|>4): 145; chains: 1; bounding box: 68×35×72 Å

Sequence (169 aa):
MKKSLFHIVACLGIVLLVVCFSFDRAQAGEYDKELRAAKAIEDTFSRAGALIDVALSYAEAGEKRKALKILSRAFKITKRIKSSENADTRTGLLVEIAISYAKIKEKSRALQIVKIIEDADAKESVLAEISAITQRQKETVIRPPEAPLSNGKRIYYFRCRCPKIKTAE

Nearest PDB structures (foldseek):
  8rot-assembly1_B  TM=6.275E-01  e=9.460E-01  Myxococcus xanthus
  4jhr-assembly1_B  TM=5.592E-01  e=5.756E-01  Mus musculus
  4wne-assembly1_A  TM=4.737E-01  e=3.681E-01  Homo sapiens
  3sf4-assembly3_C  TM=4.960E-01  e=9.942E-01  Homo sapiens
  5h78-assembly1_B  TM=4.095E-01  e=7.755E-01  Homo sapiens

Mean predicted aligned error: 13.8 Å